Protein AF-A0A542UUI5-F1 (afdb_monomer)

Nearest PDB structures (foldseek):
  4bv9-assembly1_A  TM=2.930E-01  e=4.535E+00  Mus musculus

Radius of gyration: 14.78 Å; Cα contacts (8 Å, |Δi|>4): 325; chains: 1; bounding box: 38×36×36 Å

pLDDT: mean 93.14, std 8.98, range [46.75, 98.75]

Solvent-accessible surface area (backbone atoms only — not comparable to full-atom values): 8262 Å² total; per-residue (Å²): 124,90,51,46,45,80,45,79,57,102,87,49,75,50,78,42,50,65,60,35,63,68,48,40,79,82,44,45,87,59,32,36,71,41,45,31,56,58,69,66,38,79,40,42,80,32,87,88,38,51,65,20,58,51,52,27,28,63,74,46,78,48,76,40,80,93,68,28,30,37,37,43,36,25,43,46,36,83,92,63,24,92,38,15,41,39,37,40,30,38,59,49,76,47,76,48,78,47,68,62,78,83,89,65,96,60,95,56,42,45,21,26,59,48,69,47,78,44,60,46,94,82,14,33,38,40,36,38,37,30,67,36,32,37,42,37,40,31,21,39,37,34,48,75,45,79,36,92,73,134

Sequence (150 aa):
MKYVQLKGDDGGVMLDARRYLEVLPEMVDRLPEGARRFATDPDRYDFYSTRCVKDLVLDRQVFDVDSETCVLVFTPNLHKHDEGLTVTYVDVRSIEVQMEPPSGFDPMRFHVLLDEILPTEGGVRHEYGLRRGTVVIRAADLEARWGTVE

Secondary structure (DSSP, 8-state):
--S-EEEEETTEEEEE-HHHHHHHHHHGGGS-HHHHHHHT-TTTT-TTSTT-STT-EEEEEEEETTTTEEEEEEE--TT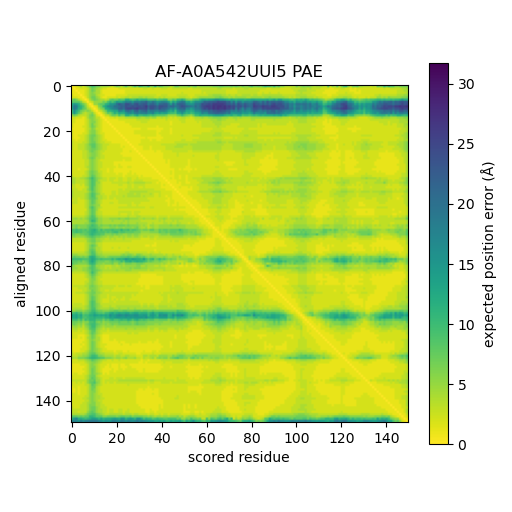T-SSEEEEEEES--EEEEEEPPP-S--TTTTBEEEEEEEEETTEEEEEEEETTEEEEEEESEEEEEEE---

Mean predicted aligned error: 3.77 Å

Structure (mmCIF, N/CA/C/O backbone):
data_AF-A0A542UUI5-F1
#
_entry.id   AF-A0A542UUI5-F1
#
loop_
_atom_site.group_PDB
_atom_site.id
_atom_site.type_symbol
_atom_site.label_atom_id
_atom_site.label_alt_id
_atom_site.label_comp_id
_atom_site.label_asym_id
_atom_site.label_entity_id
_atom_site.label_seq_id
_atom_site.pdbx_PDB_ins_code
_atom_site.Cartn_x
_atom_site.Cartn_y
_atom_site.Cartn_z
_atom_site.occupancy
_atom_site.B_iso_or_equiv
_atom_site.auth_seq_id
_atom_site.auth_comp_id
_atom_site.auth_asym_id
_atom_site.auth_atom_id
_atom_site.pdbx_PDB_model_num
ATOM 1 N N . MET A 1 1 ? 8.766 -5.907 7.960 1.00 93.12 1 MET A N 1
ATOM 2 C CA . MET A 1 1 ? 7.748 -6.840 7.428 1.00 93.12 1 MET A CA 1
ATOM 3 C C . MET A 1 1 ? 7.826 -8.149 8.193 1.00 93.12 1 MET A C 1
ATOM 5 O O . MET A 1 1 ? 8.897 -8.470 8.705 1.00 93.12 1 MET A O 1
ATOM 9 N N . LYS A 1 2 ? 6.714 -8.878 8.319 1.00 96.56 2 LYS A N 1
ATOM 10 C CA . LYS A 1 2 ? 6.615 -10.125 9.092 1.00 96.56 2 LYS A CA 1
ATOM 11 C C . LYS A 1 2 ? 6.667 -11.385 8.222 1.00 96.56 2 LYS A C 1
ATOM 13 O O . LYS A 1 2 ? 7.307 -12.355 8.617 1.00 96.56 2 LYS A O 1
ATOM 18 N N . TYR A 1 3 ? 5.979 -11.389 7.086 1.00 96.94 3 TYR A N 1
ATOM 19 C CA . TYR A 1 3 ? 5.829 -12.535 6.186 1.00 96.94 3 TYR A CA 1
ATOM 20 C C . TYR A 1 3 ? 6.401 -12.265 4.794 1.00 96.94 3 TYR A C 1
ATOM 22 O O . TYR A 1 3 ? 6.948 -13.187 4.190 1.00 96.94 3 TYR A O 1
ATOM 30 N N . VAL A 1 4 ? 6.311 -11.026 4.301 1.00 96.31 4 VAL A N 1
ATOM 31 C CA . VAL A 1 4 ? 7.006 -10.608 3.074 1.00 96.31 4 VAL A CA 1
ATOM 32 C C . VAL A 1 4 ? 8.506 -10.503 3.339 1.00 96.31 4 VAL A C 1
ATOM 34 O O . VAL A 1 4 ? 8.934 -9.889 4.319 1.00 96.31 4 VAL A O 1
ATOM 37 N N . GLN A 1 5 ? 9.310 -11.103 2.460 1.00 93.94 5 GLN A N 1
ATOM 38 C CA . GLN A 1 5 ? 10.766 -11.051 2.531 1.00 93.94 5 GLN A CA 1
ATOM 39 C C . GLN A 1 5 ? 11.336 -10.197 1.405 1.00 93.94 5 GLN A C 1
ATOM 41 O O . GLN A 1 5 ? 11.052 -10.414 0.226 1.00 93.94 5 GLN A O 1
ATOM 46 N N . LEU A 1 6 ? 12.200 -9.270 1.805 1.00 91.62 6 LEU A N 1
ATOM 47 C CA . LEU A 1 6 ? 13.026 -8.451 0.934 1.00 91.62 6 LEU A CA 1
ATOM 48 C C . LEU A 1 6 ? 14.478 -8.752 1.295 1.00 91.62 6 LEU A C 1
ATOM 50 O O . LEU A 1 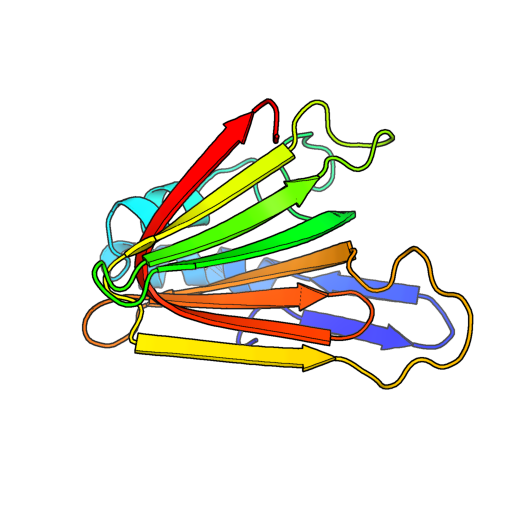6 ? 14.893 -8.503 2.427 1.00 91.62 6 LEU A O 1
ATOM 54 N N . LYS A 1 7 ? 15.252 -9.315 0.368 1.00 79.81 7 LYS A N 1
ATOM 55 C CA . LYS A 1 7 ? 16.708 -9.419 0.525 1.00 79.81 7 LYS A CA 1
ATOM 56 C C . LYS A 1 7 ? 17.370 -8.736 -0.655 1.00 79.81 7 LYS A C 1
ATOM 58 O O . LYS A 1 7 ? 17.098 -9.109 -1.790 1.00 79.81 7 LYS A O 1
ATOM 63 N N . GLY A 1 8 ? 18.219 -7.754 -0.379 1.00 64.19 8 GLY A N 1
ATOM 64 C CA . GLY A 1 8 ? 19.186 -7.247 -1.345 1.00 64.19 8 GLY A CA 1
ATOM 65 C C . GLY A 1 8 ? 20.563 -7.797 -0.997 1.00 64.19 8 GLY A C 1
ATOM 66 O O 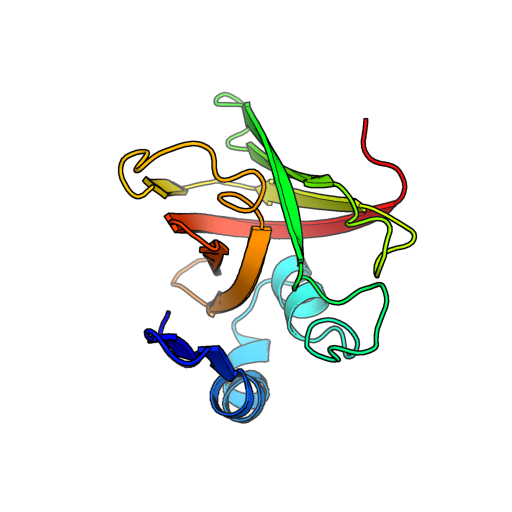. GLY A 1 8 ? 20.994 -7.657 0.147 1.00 64.19 8 GLY A O 1
ATOM 67 N N . ASP A 1 9 ? 21.229 -8.426 -1.958 1.00 52.94 9 ASP A N 1
ATOM 68 C CA . ASP A 1 9 ? 22.667 -8.689 -1.916 1.00 52.94 9 ASP A CA 1
ATOM 69 C C . ASP A 1 9 ? 23.335 -8.227 -3.223 1.00 52.94 9 ASP A C 1
ATOM 71 O O . ASP A 1 9 ? 22.663 -7.768 -4.153 1.00 52.94 9 ASP A O 1
ATOM 75 N N . ASP A 1 10 ? 24.664 -8.337 -3.288 1.00 48.53 10 ASP A N 1
ATOM 76 C CA . ASP A 1 10 ? 25.484 -7.939 -4.442 1.00 48.53 10 ASP A CA 1
ATOM 77 C C . ASP A 1 10 ? 25.171 -8.743 -5.733 1.00 48.53 10 ASP A C 1
ATOM 79 O O . ASP A 1 10 ? 25.753 -8.467 -6.784 1.00 48.53 10 ASP A O 1
ATOM 83 N N . GLY A 1 11 ? 24.256 -9.724 -5.684 1.00 46.75 11 GLY A N 1
ATOM 84 C CA . GLY A 1 11 ? 23.828 -10.564 -6.805 1.00 46.75 11 GLY A CA 1
ATOM 85 C C . GLY A 1 11 ? 22.359 -10.406 -7.227 1.00 46.75 11 GLY A C 1
ATOM 86 O O . GLY A 1 11 ? 21.984 -10.943 -8.272 1.00 46.75 11 GLY A O 1
ATOM 87 N N . GLY A 1 12 ? 21.524 -9.671 -6.480 1.00 59.06 12 GLY A N 1
ATOM 88 C CA . GLY A 1 12 ? 20.137 -9.381 -6.862 1.00 59.06 12 GLY A CA 1
ATOM 89 C C . GLY A 1 12 ? 19.200 -9.047 -5.697 1.00 59.06 12 GLY A C 1
ATOM 90 O O . GLY A 1 12 ? 19.555 -9.135 -4.524 1.00 59.06 12 GLY A O 1
ATOM 91 N N . VAL A 1 13 ? 17.962 -8.657 -6.030 1.00 70.44 13 VAL A N 1
ATOM 92 C CA . VAL A 1 13 ? 16.893 -8.451 -5.040 1.00 70.44 13 VAL A CA 1
ATOM 93 C C . VAL A 1 13 ? 15.955 -9.655 -5.063 1.00 70.44 13 VAL A C 1
ATOM 95 O O . VAL A 1 13 ? 15.219 -9.857 -6.029 1.00 70.44 13 VAL A O 1
ATOM 98 N N . MET A 1 14 ? 15.960 -10.449 -3.994 1.00 82.19 14 MET A N 1
ATOM 99 C CA . MET A 1 14 ? 14.951 -11.481 -3.770 1.00 82.19 14 MET A CA 1
ATOM 100 C C . MET A 1 14 ? 13.706 -10.832 -3.162 1.00 82.19 14 MET A C 1
ATOM 102 O O . MET A 1 14 ? 13.759 -10.267 -2.065 1.00 82.19 14 MET A O 1
ATOM 106 N N . LEU A 1 15 ? 12.591 -10.946 -3.880 1.00 92.19 15 LEU A N 1
ATOM 107 C CA . LEU A 1 15 ? 11.266 -10.492 -3.469 1.00 92.19 15 LEU A CA 1
ATOM 108 C C . LEU A 1 15 ? 10.371 -11.716 -3.298 1.00 92.19 15 LEU A C 1
ATOM 110 O O . LEU A 1 15 ? 10.113 -12.421 -4.272 1.00 92.19 15 LEU A O 1
ATOM 114 N N . ASP A 1 16 ? 9.915 -11.984 -2.076 1.00 92.94 16 ASP A N 1
ATOM 115 C CA . ASP A 1 16 ? 9.095 -13.162 -1.790 1.00 92.94 16 ASP A CA 1
ATOM 116 C C . ASP A 1 16 ? 7.888 -12.812 -0.914 1.00 92.94 16 ASP A C 1
ATOM 118 O O . ASP A 1 16 ? 8.024 -12.495 0.269 1.00 92.94 16 ASP A O 1
ATOM 122 N N . ALA A 1 17 ? 6.698 -12.898 -1.512 1.00 95.38 17 ALA A N 1
ATOM 123 C CA . ALA A 1 17 ? 5.413 -12.717 -0.841 1.00 95.38 17 ALA A CA 1
ATOM 124 C C . ALA A 1 17 ? 4.673 -14.041 -0.589 1.00 95.38 17 ALA A C 1
ATOM 126 O O . ALA A 1 17 ? 3.571 -14.019 -0.045 1.00 95.38 17 ALA A O 1
ATOM 127 N N . ARG A 1 18 ? 5.239 -15.206 -0.947 1.00 95.31 18 ARG A N 1
ATOM 128 C CA . ARG A 1 18 ? 4.520 -16.494 -0.883 1.00 95.31 18 ARG A CA 1
ATOM 129 C C . ARG A 1 18 ? 3.994 -16.782 0.514 1.00 95.31 18 ARG A C 1
ATOM 131 O O . ARG A 1 18 ? 2.820 -17.093 0.677 1.00 95.31 18 ARG A O 1
ATOM 138 N N . ARG A 1 19 ? 4.830 -16.575 1.536 1.00 96.81 19 ARG A N 1
ATOM 139 C CA . ARG A 1 19 ? 4.410 -16.789 2.923 1.00 96.81 19 ARG A CA 1
ATOM 140 C C . ARG A 1 19 ? 3.303 -15.826 3.353 1.00 96.81 19 ARG A C 1
ATOM 142 O O . ARG A 1 19 ? 2.440 -16.223 4.125 1.00 96.81 19 ARG A O 1
ATOM 149 N N . TYR A 1 20 ? 3.323 -14.584 2.871 1.00 97.50 20 TYR A N 1
ATOM 150 C CA . TYR A 1 20 ? 2.251 -13.623 3.129 1.00 97.50 20 TYR A CA 1
ATOM 151 C C . TYR A 1 20 ? 0.934 -14.077 2.491 1.00 97.50 20 TYR A C 1
ATOM 153 O O . TYR A 1 20 ? -0.095 -14.090 3.160 1.00 97.50 20 TYR A O 1
ATOM 161 N N . LEU A 1 21 ? 0.981 -14.524 1.235 1.00 96.81 21 LEU A N 1
ATOM 162 C CA . LEU A 1 21 ? -0.184 -15.030 0.507 1.00 96.81 21 LEU A CA 1
ATOM 163 C C . LEU A 1 21 ? -0.770 -16.302 1.138 1.00 96.81 21 LEU A C 1
ATOM 165 O O . LEU A 1 21 ? -1.985 -16.454 1.168 1.00 96.81 21 LEU A O 1
ATOM 169 N N . GLU A 1 22 ? 0.067 -17.182 1.694 1.00 97.69 22 GLU A N 1
ATOM 170 C CA . GLU A 1 22 ? -0.384 -18.372 2.431 1.00 97.69 22 GLU A CA 1
ATOM 171 C C . GLU A 1 22 ? -1.171 -18.026 3.701 1.00 97.69 22 GLU A C 1
ATOM 173 O O . GLU A 1 22 ? -2.151 -18.696 4.013 1.00 97.69 22 GLU A O 1
ATOM 178 N N . VAL A 1 23 ? -0.744 -16.999 4.446 1.00 97.69 23 VAL A N 1
ATOM 179 C CA . VAL A 1 23 ? -1.366 -16.631 5.733 1.00 97.69 23 VAL A CA 1
ATOM 180 C C . VAL A 1 23 ? -2.479 -15.595 5.591 1.00 97.69 23 VAL A C 1
ATOM 182 O O . VAL A 1 23 ? -3.265 -15.419 6.520 1.00 97.69 23 VAL A O 1
ATOM 185 N N . LEU A 1 24 ? -2.566 -14.897 4.454 1.00 97.75 24 LEU A N 1
ATOM 186 C CA . LEU A 1 24 ? -3.586 -13.878 4.203 1.00 97.75 24 LEU A CA 1
ATOM 187 C C . LEU A 1 24 ? -5.018 -14.398 4.432 1.00 97.75 24 LEU A C 1
ATOM 189 O O . LEU A 1 24 ? -5.751 -13.722 5.159 1.00 97.75 24 LEU A O 1
ATOM 193 N N . PRO A 1 25 ? -5.416 -15.594 3.950 1.00 97.81 25 PRO A N 1
ATOM 194 C CA . PRO A 1 25 ? -6.743 -16.147 4.226 1.00 97.81 25 PRO A CA 1
ATOM 195 C C . PRO A 1 25 ? -7.050 -16.329 5.720 1.00 97.81 25 PRO A C 1
ATOM 197 O O . PRO A 1 25 ? -8.202 -16.215 6.120 1.00 97.81 25 PRO A O 1
ATOM 200 N N . GLU A 1 26 ? -6.042 -16.561 6.566 1.00 97.44 26 GLU A N 1
ATOM 201 C CA . GLU A 1 26 ? -6.227 -16.732 8.017 1.00 97.44 26 GLU A CA 1
ATOM 202 C C . GLU A 1 26 ? -6.449 -15.400 8.756 1.00 97.44 26 GLU A C 1
ATOM 204 O O . GLU A 1 26 ? -6.853 -15.372 9.922 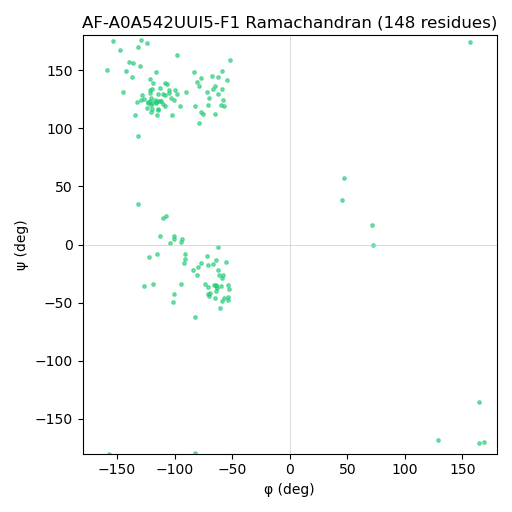1.00 97.44 26 GLU A O 1
ATOM 209 N N . MET A 1 27 ? -6.132 -14.269 8.121 1.00 96.38 27 MET A N 1
ATOM 210 C CA . MET A 1 27 ? -6.193 -12.946 8.749 1.00 96.38 27 MET A CA 1
ATOM 211 C C . MET A 1 27 ? -7.099 -11.945 8.037 1.00 96.38 27 MET A C 1
ATOM 213 O O . MET A 1 27 ? -7.399 -10.907 8.625 1.00 96.38 27 MET A O 1
ATOM 217 N N . VAL A 1 28 ? -7.569 -12.266 6.830 1.00 96.44 28 VAL A N 1
ATOM 218 C CA . VAL A 1 28 ? -8.423 -11.412 5.995 1.00 96.44 28 VAL A CA 1
ATOM 219 C C . VAL A 1 28 ? -9.667 -10.920 6.736 1.00 96.44 28 VAL A C 1
ATOM 221 O O . VAL A 1 28 ? -10.020 -9.750 6.630 1.00 96.44 28 VAL A O 1
ATOM 224 N N . ASP A 1 29 ? -10.270 -11.765 7.577 1.00 96.94 29 ASP A N 1
ATOM 225 C CA . ASP A 1 29 ? -11.480 -11.411 8.325 1.00 96.94 29 ASP A CA 1
ATOM 226 C C . ASP A 1 29 ? -11.257 -10.390 9.437 1.00 96.94 29 ASP A C 1
ATOM 228 O O . ASP A 1 29 ? -12.205 -9.742 9.879 1.00 96.94 29 ASP A O 1
ATOM 232 N N . ARG A 1 30 ? -10.003 -10.201 9.853 1.00 97.75 30 ARG A N 1
ATOM 233 C CA . ARG A 1 30 ? -9.610 -9.171 10.818 1.00 97.75 30 ARG A CA 1
ATOM 234 C C . ARG A 1 30 ? -9.223 -7.856 10.147 1.00 97.75 30 ARG A C 1
ATOM 236 O O . ARG A 1 30 ? -8.996 -6.881 10.856 1.00 97.75 30 ARG A O 1
ATOM 243 N N . LEU A 1 31 ? -9.113 -7.823 8.816 1.00 98.31 31 LEU A N 1
ATOM 244 C CA . LEU A 1 31 ? -8.854 -6.587 8.089 1.00 98.31 31 LEU A CA 1
ATOM 245 C C . LEU A 1 31 ? -10.153 -5.770 7.953 1.00 98.31 31 LEU A C 1
ATOM 247 O O . LEU A 1 31 ? -11.198 -6.343 7.605 1.00 98.31 31 LEU A O 1
ATOM 251 N N . PRO A 1 32 ? -10.078 -4.446 8.172 1.00 98.38 32 PRO A N 1
ATOM 252 C CA . PRO A 1 32 ? -11.073 -3.472 7.727 1.00 98.38 32 PRO A CA 1
ATOM 253 C C . PRO A 1 32 ? -11.373 -3.601 6.229 1.00 98.38 32 PRO A C 1
ATOM 255 O O . PRO A 1 32 ? -10.583 -4.178 5.482 1.00 98.38 32 PRO A O 1
ATOM 258 N N . GLU A 1 33 ? -12.527 -3.109 5.788 1.00 98.19 33 GLU A N 1
ATOM 259 C CA . GLU A 1 33 ? -13.057 -3.380 4.447 1.00 98.19 33 GLU A CA 1
ATOM 260 C C . GLU A 1 33 ? -12.111 -2.935 3.326 1.00 98.19 33 GLU A C 1
ATOM 262 O O . GLU A 1 33 ? -11.833 -3.709 2.404 1.00 98.19 33 GLU A O 1
ATOM 267 N N . GLY A 1 34 ? -11.603 -1.707 3.396 1.00 98.62 34 GLY A N 1
ATOM 268 C CA . GLY A 1 34 ? -10.779 -1.145 2.334 1.00 98.62 34 GLY A CA 1
ATOM 269 C C . GLY A 1 34 ? -9.409 -1.818 2.247 1.00 98.62 34 GLY A C 1
ATOM 270 O O . GLY A 1 34 ? -8.984 -2.249 1.169 1.00 98.62 34 GLY A O 1
ATOM 271 N N . ALA A 1 35 ? -8.770 -2.034 3.393 1.00 98.56 35 ALA A N 1
ATOM 272 C CA . ALA A 1 35 ? -7.535 -2.792 3.495 1.00 98.56 35 ALA A CA 1
ATOM 273 C C . ALA A 1 35 ? -7.699 -4.251 3.071 1.00 98.56 35 ALA A C 1
ATOM 275 O O . ALA A 1 35 ? -6.805 -4.799 2.434 1.00 98.56 35 ALA A O 1
ATOM 276 N N . ARG A 1 36 ? -8.834 -4.881 3.392 1.00 98.44 36 ARG A N 1
ATOM 277 C CA . ARG A 1 36 ? -9.168 -6.236 2.947 1.00 98.44 36 ARG A CA 1
ATOM 278 C C . ARG A 1 36 ? -9.234 -6.292 1.430 1.00 98.44 36 ARG A C 1
ATOM 280 O O . ARG A 1 36 ? -8.513 -7.087 0.838 1.00 98.44 36 ARG A O 1
ATOM 287 N N . ARG A 1 37 ? -10.045 -5.419 0.820 1.00 98.25 37 ARG A N 1
ATOM 288 C CA . ARG A 1 37 ? -10.215 -5.326 -0.635 1.00 98.25 37 ARG A CA 1
ATOM 289 C C . ARG A 1 37 ? -8.873 -5.166 -1.337 1.00 98.25 37 ARG A C 1
ATOM 291 O O . ARG A 1 37 ? -8.599 -5.893 -2.283 1.00 98.25 37 ARG A O 1
ATOM 298 N N . PHE A 1 38 ? -8.039 -4.249 -0.850 1.00 98.12 38 PHE A N 1
ATOM 299 C CA . PHE A 1 38 ? -6.722 -4.016 -1.430 1.00 98.12 38 PHE A CA 1
ATOM 300 C C . PHE A 1 38 ? -5.765 -5.190 -1.192 1.00 98.12 38 PHE A C 1
ATOM 302 O O . PHE A 1 38 ? -5.046 -5.595 -2.101 1.00 98.12 38 PHE A O 1
ATOM 309 N N . ALA A 1 39 ? -5.766 -5.783 0.006 1.00 97.88 39 ALA A N 1
ATOM 310 C CA . ALA A 1 39 ? -4.853 -6.869 0.334 1.00 97.88 39 ALA A CA 1
ATOM 311 C C . ALA A 1 39 ? -5.113 -8.143 -0.478 1.00 97.88 39 ALA A C 1
ATOM 313 O O . ALA A 1 39 ? -4.156 -8.844 -0.808 1.00 97.88 39 ALA A O 1
ATOM 314 N N . THR A 1 40 ? -6.383 -8.426 -0.782 1.00 97.19 40 THR A N 1
ATOM 315 C CA . THR A 1 40 ? -6.832 -9.617 -1.517 1.00 97.19 40 THR A CA 1
ATOM 316 C C . THR A 1 40 ? -6.978 -9.408 -3.019 1.00 97.19 40 THR A C 1
ATOM 318 O O . THR A 1 40 ? -7.467 -10.310 -3.696 1.00 97.19 40 THR A O 1
ATOM 321 N N . ASP A 1 41 ? -6.614 -8.237 -3.543 1.00 96.75 41 ASP A N 1
ATOM 322 C CA . ASP A 1 41 ? -6.617 -8.009 -4.985 1.00 96.75 41 ASP A CA 1
ATOM 323 C C . ASP A 1 41 ? -5.657 -9.018 -5.659 1.00 96.75 41 AS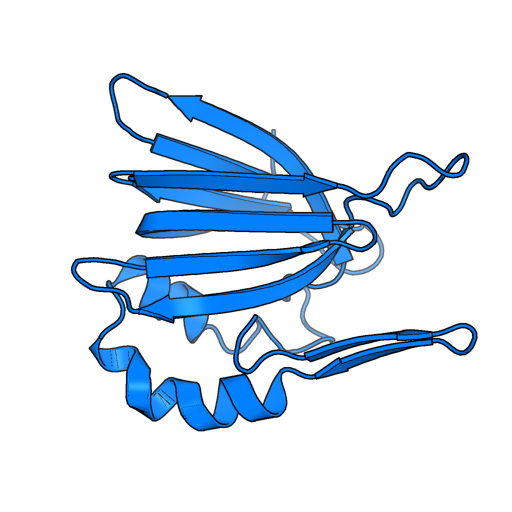P A C 1
ATOM 325 O O . ASP A 1 41 ? -4.469 -9.048 -5.308 1.00 96.75 41 ASP A O 1
ATOM 329 N N . PRO A 1 42 ? -6.149 -9.876 -6.578 1.00 93.38 42 PRO A N 1
ATOM 330 C CA . PRO A 1 42 ? -5.340 -10.929 -7.189 1.00 93.38 42 PRO A CA 1
ATOM 331 C C . PRO A 1 42 ? -4.147 -10.378 -7.982 1.00 93.38 42 PRO A C 1
ATOM 333 O O . PRO A 1 42 ? -3.126 -11.058 -8.080 1.00 93.38 42 PRO A O 1
ATOM 336 N N . ASP A 1 43 ? -4.239 -9.146 -8.485 1.00 94.38 43 ASP A N 1
ATOM 337 C CA . ASP A 1 43 ? -3.199 -8.519 -9.297 1.00 94.38 43 ASP A CA 1
ATOM 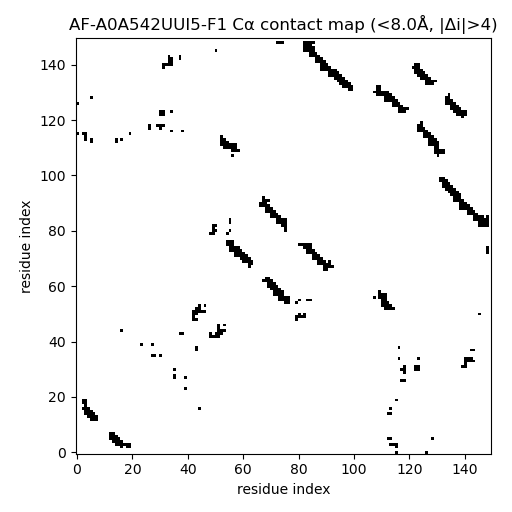338 C C . ASP A 1 43 ? -2.045 -7.959 -8.449 1.00 94.38 43 ASP A C 1
ATOM 340 O O . ASP A 1 43 ? -0.933 -7.762 -8.944 1.00 94.38 43 ASP A O 1
ATOM 344 N N . ARG A 1 44 ? -2.264 -7.730 -7.147 1.00 93.00 44 ARG A N 1
ATOM 345 C CA . ARG A 1 44 ? -1.333 -6.989 -6.279 1.00 93.00 44 ARG A CA 1
ATOM 346 C C . ARG A 1 44 ? 0.057 -7.620 -6.178 1.00 93.00 44 ARG A C 1
ATOM 348 O O . ARG A 1 44 ? 1.054 -6.894 -6.118 1.00 93.00 44 ARG A O 1
ATOM 355 N N . TYR A 1 45 ? 0.130 -8.952 -6.178 1.00 92.88 45 TYR A N 1
ATOM 356 C CA . TYR A 1 45 ? 1.384 -9.719 -6.148 1.00 92.88 45 TYR A CA 1
ATOM 357 C C . TYR A 1 45 ? 1.658 -10.497 -7.444 1.00 92.88 45 TYR A C 1
ATOM 359 O O . TYR A 1 45 ? 2.635 -11.246 -7.495 1.00 92.88 45 TYR A O 1
ATOM 367 N N . ASP A 1 46 ? 0.858 -10.304 -8.495 1.00 94.00 46 ASP A N 1
ATOM 368 C CA . ASP A 1 46 ? 1.204 -10.796 -9.827 1.00 94.00 46 ASP A CA 1
ATOM 369 C C . ASP A 1 46 ? 2.221 -9.845 -10.468 1.00 94.00 46 ASP A C 1
ATOM 371 O O . ASP A 1 46 ? 1.889 -8.757 -10.930 1.00 94.00 46 ASP A O 1
ATOM 375 N N . PHE A 1 47 ? 3.492 -10.247 -10.514 1.00 92.12 47 PHE A N 1
ATOM 376 C CA . PHE A 1 47 ? 4.566 -9.393 -11.036 1.00 92.12 47 PHE A CA 1
ATOM 377 C C . PHE A 1 47 ? 4.429 -9.062 -12.527 1.00 92.12 47 PHE A C 1
ATOM 379 O O . PHE A 1 47 ? 5.112 -8.146 -12.990 1.00 92.12 47 PHE A O 1
ATOM 386 N N . TYR A 1 48 ? 3.558 -9.764 -13.254 1.00 91.69 48 TYR A N 1
ATOM 387 C CA . TYR A 1 48 ? 3.232 -9.478 -14.648 1.00 91.69 48 TYR A CA 1
ATOM 388 C C . TYR A 1 48 ? 2.040 -8.528 -14.806 1.00 91.69 48 TYR A C 1
ATOM 390 O O . TYR A 1 48 ? 1.829 -8.010 -15.902 1.00 91.69 48 TYR A O 1
ATOM 398 N N . SER A 1 49 ? 1.285 -8.268 -13.737 1.00 94.56 49 SER A N 1
ATOM 399 C CA . SER A 1 49 ? 0.158 -7.344 -13.769 1.00 94.56 49 SER A CA 1
ATOM 400 C C . SER A 1 49 ? 0.613 -5.884 -13.743 1.00 94.56 49 SER A C 1
ATOM 402 O O . SER A 1 49 ? 1.548 -5.501 -13.028 1.00 94.56 49 SER A O 1
ATOM 404 N N . THR A 1 50 ? -0.113 -5.042 -14.481 1.00 94.75 50 THR A N 1
ATOM 405 C CA . THR A 1 50 ? 0.031 -3.579 -14.467 1.00 94.75 50 THR A CA 1
ATOM 406 C C . THR A 1 50 ? -0.509 -2.956 -13.174 1.00 94.75 50 THR A C 1
ATOM 408 O O . THR A 1 50 ? -0.256 -1.782 -12.919 1.00 94.75 50 THR A O 1
ATOM 411 N N . ARG A 1 51 ? -1.202 -3.743 -12.331 1.00 94.38 51 ARG A N 1
ATOM 412 C CA . ARG A 1 51 ? -1.738 -3.360 -11.010 1.00 94.38 51 ARG A CA 1
ATOM 413 C C . ARG A 1 51 ? -1.011 -4.021 -9.833 1.00 94.38 51 ARG A C 1
ATOM 415 O O . ARG A 1 51 ? -1.533 -4.123 -8.723 1.00 94.38 51 ARG A O 1
ATOM 422 N N . CYS A 1 52 ? 0.226 -4.453 -10.051 1.00 95.12 52 CYS A N 1
ATOM 423 C CA . CYS A 1 52 ? 1.103 -4.914 -8.982 1.00 95.12 52 CYS A CA 1
ATOM 424 C C . CYS A 1 52 ? 1.928 -3.752 -8.427 1.00 95.12 52 CYS A C 1
ATOM 426 O O . CYS A 1 52 ? 2.600 -3.066 -9.183 1.00 95.12 52 CYS A O 1
ATOM 428 N N . VAL A 1 53 ? 1.976 -3.583 -7.103 1.00 95.81 53 VAL A N 1
ATOM 429 C CA . VAL A 1 53 ? 2.665 -2.443 -6.461 1.00 95.81 53 VAL A CA 1
ATOM 430 C C . VAL A 1 53 ? 4.175 -2.389 -6.714 1.00 95.81 53 VAL A C 1
ATOM 432 O O . VAL A 1 53 ? 4.791 -1.335 -6.569 1.00 95.81 53 VAL A O 1
ATOM 435 N N . LYS A 1 54 ? 4.798 -3.521 -7.061 1.00 95.25 54 LYS A N 1
ATOM 436 C CA . LYS A 1 54 ? 6.237 -3.597 -7.331 1.00 95.25 54 LYS A CA 1
ATOM 437 C C . LYS A 1 54 ? 6.606 -2.646 -8.473 1.00 95.25 54 LYS A C 1
ATOM 439 O O . LYS A 1 54 ? 6.013 -2.702 -9.542 1.00 95.25 54 LYS A O 1
ATOM 444 N N . ASP A 1 55 ? 7.676 -1.888 -8.279 1.00 94.38 55 ASP A N 1
ATOM 445 C CA . ASP A 1 55 ? 8.241 -0.884 -9.185 1.00 94.38 55 ASP A CA 1
ATOM 446 C C . ASP A 1 55 ? 7.447 0.420 -9.321 1.00 94.38 55 ASP A C 1
ATOM 448 O O . ASP A 1 55 ? 7.919 1.302 -10.036 1.00 94.38 55 ASP A O 1
ATOM 452 N N . LEU A 1 56 ? 6.312 0.589 -8.637 1.00 96.69 56 LEU A N 1
ATOM 453 C CA . LEU A 1 56 ? 5.721 1.915 -8.452 1.00 96.69 56 LEU A CA 1
ATOM 454 C C . LEU A 1 56 ? 6.708 2.847 -7.738 1.00 96.69 56 LEU A C 1
ATOM 456 O O . LEU A 1 56 ? 7.501 2.395 -6.909 1.00 96.69 56 LEU A O 1
ATOM 460 N N . VAL A 1 57 ? 6.652 4.147 -8.021 1.00 95.75 57 VAL A N 1
ATOM 461 C CA . VAL A 1 57 ? 7.562 5.129 -7.414 1.00 95.75 57 VAL A CA 1
ATOM 462 C C . VAL A 1 57 ? 6.799 5.979 -6.415 1.00 95.75 57 VAL A C 1
ATOM 464 O O . VAL A 1 57 ? 5.859 6.670 -6.795 1.00 95.75 57 VAL A O 1
ATOM 467 N N . LEU A 1 58 ? 7.199 5.948 -5.141 1.00 96.69 58 LEU A N 1
ATOM 468 C CA . LEU A 1 58 ? 6.638 6.856 -4.144 1.00 96.69 58 LEU A CA 1
ATOM 469 C C . LEU A 1 58 ? 7.028 8.299 -4.497 1.00 96.69 58 LEU A C 1
ATOM 471 O O . LEU A 1 58 ? 8.205 8.651 -4.429 1.00 96.69 58 LEU A O 1
ATOM 475 N N . ASP A 1 59 ? 6.037 9.109 -4.869 1.00 95.31 59 ASP A N 1
ATOM 476 C CA . ASP A 1 59 ? 6.221 10.496 -5.311 1.00 95.31 59 ASP A CA 1
ATOM 477 C C . ASP A 1 59 ? 5.869 11.491 -4.204 1.00 95.31 59 ASP A C 1
ATOM 479 O O . ASP A 1 59 ? 6.655 12.380 -3.872 1.00 95.31 59 ASP A O 1
ATOM 483 N N . ARG A 1 60 ? 4.697 11.311 -3.585 1.00 94.25 60 ARG A N 1
ATOM 484 C CA . ARG A 1 60 ? 4.153 12.272 -2.624 1.00 94.25 60 ARG A CA 1
ATOM 485 C C . ARG A 1 60 ? 3.562 11.584 -1.409 1.00 94.25 60 ARG A C 1
ATOM 487 O O . ARG A 1 60 ? 2.920 10.541 -1.507 1.00 94.25 60 ARG A O 1
ATOM 494 N N . GLN A 1 61 ? 3.732 12.239 -0.269 1.00 94.69 61 GLN A N 1
ATOM 495 C CA . GLN A 1 61 ? 2.997 11.973 0.956 1.00 94.69 61 GLN A CA 1
ATOM 496 C C . GLN A 1 61 ? 2.318 13.274 1.382 1.00 94.69 61 GLN A C 1
ATOM 498 O O . GLN A 1 61 ? 2.989 14.286 1.576 1.00 94.69 61 GLN A O 1
ATOM 503 N N . VAL A 1 62 ? 0.995 13.252 1.506 1.00 95.12 62 VAL A N 1
ATOM 504 C CA . VAL A 1 62 ? 0.193 14.385 1.981 1.00 95.12 62 VAL A CA 1
ATOM 505 C C . VAL A 1 62 ? -0.427 13.989 3.311 1.00 95.12 62 VAL A C 1
ATOM 507 O O . VAL A 1 62 ? -0.999 12.907 3.421 1.00 95.12 62 VAL A O 1
ATOM 510 N N . PHE A 1 63 ? -0.285 14.840 4.322 1.00 93.06 63 PHE A N 1
ATOM 511 C CA . PHE A 1 63 ? -0.877 14.625 5.636 1.00 93.06 63 PHE A CA 1
ATOM 512 C C . PHE A 1 63 ? -1.807 15.779 5.978 1.00 93.06 63 PHE A C 1
ATOM 514 O O . PHE A 1 63 ? -1.418 16.942 5.867 1.00 93.06 63 PHE A O 1
ATOM 521 N N . ASP A 1 64 ? -3.013 15.434 6.405 1.00 93.19 64 ASP A N 1
ATOM 522 C CA . ASP A 1 64 ? -4.008 16.361 6.913 1.00 93.19 64 ASP A CA 1
ATOM 523 C C . ASP A 1 64 ? -4.241 16.034 8.393 1.00 93.19 64 ASP A C 1
ATOM 525 O O . ASP A 1 64 ? -4.729 14.959 8.742 1.00 93.19 64 ASP A O 1
ATOM 529 N N . VAL A 1 65 ? -3.810 16.955 9.259 1.00 88.38 65 VAL A N 1
ATOM 530 C CA . VAL A 1 65 ? -3.849 16.790 10.720 1.00 88.38 65 VAL A CA 1
ATOM 531 C C . VAL A 1 65 ? -5.287 16.862 11.235 1.00 88.38 65 VAL A C 1
ATOM 533 O O . VAL A 1 65 ? -5.630 16.144 12.168 1.00 88.38 65 VAL A O 1
ATOM 536 N N . ASP A 1 66 ? -6.118 17.716 10.635 1.00 90.56 66 ASP A N 1
ATOM 537 C CA . ASP A 1 66 ? -7.473 17.994 11.119 1.00 90.56 66 ASP A CA 1
ATOM 538 C C . ASP A 1 66 ? -8.418 16.824 10.825 1.00 90.56 66 ASP A C 1
ATOM 540 O O . ASP A 1 66 ? -9.319 16.531 11.610 1.00 90.56 66 ASP A O 1
ATOM 544 N N . SER A 1 67 ? -8.198 16.143 9.699 1.00 90.50 67 SER A N 1
ATOM 545 C CA . SER A 1 67 ? -8.948 14.949 9.289 1.00 90.50 67 SER A CA 1
ATOM 546 C C . SER A 1 67 ? -8.214 13.632 9.556 1.00 90.50 67 SER A C 1
ATOM 548 O O . SER A 1 67 ? -8.665 12.586 9.087 1.00 90.50 67 SER A O 1
ATOM 550 N N . GLU A 1 68 ? -7.074 13.672 10.255 1.00 95.19 68 GLU A N 1
ATOM 551 C CA . GLU A 1 68 ? -6.215 12.514 10.547 1.00 95.19 68 GLU A CA 1
ATOM 552 C C . GLU A 1 68 ? -5.973 11.617 9.316 1.00 95.19 68 GLU A C 1
ATOM 554 O O . GLU A 1 68 ? -5.955 10.388 9.400 1.00 95.19 68 GLU A O 1
ATOM 559 N N . THR A 1 69 ? -5.810 12.229 8.142 1.00 97.50 69 THR A N 1
ATOM 560 C CA . THR A 1 69 ? -5.733 11.527 6.858 1.00 97.50 69 THR A CA 1
ATOM 561 C C . THR A 1 69 ? -4.314 11.573 6.306 1.00 97.50 69 THR A C 1
ATOM 563 O O . THR A 1 69 ? -3.634 12.600 6.345 1.00 97.50 69 THR A O 1
ATOM 566 N N . CYS A 1 70 ? -3.855 10.457 5.741 1.00 97.88 70 CYS A N 1
ATOM 567 C CA . CYS A 1 70 ? -2.608 10.400 4.981 1.00 97.88 70 CYS A CA 1
ATOM 568 C C . CYS A 1 70 ? -2.889 9.911 3.567 1.00 97.88 70 CYS A C 1
ATOM 570 O O . CYS A 1 70 ? -3.561 8.904 3.388 1.00 97.88 70 CYS A O 1
ATOM 572 N N . VAL A 1 71 ? -2.344 10.586 2.561 1.00 98.19 71 VAL A N 1
ATOM 573 C CA . VAL A 1 71 ? -2.405 10.147 1.167 1.00 98.19 71 VAL A CA 1
ATOM 574 C C . VAL A 1 71 ? -0.994 9.856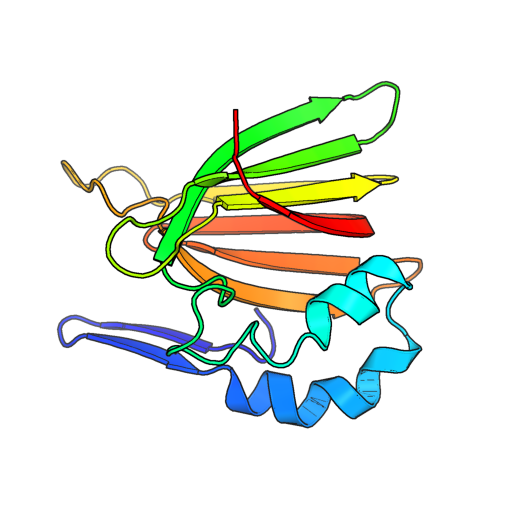 0.686 1.00 98.19 71 VAL A C 1
ATOM 576 O O . VAL A 1 71 ? -0.133 10.738 0.703 1.00 98.19 71 VAL A O 1
ATOM 579 N N . LEU A 1 72 ? -0.762 8.624 0.243 1.00 98.19 72 LEU A N 1
ATOM 580 C CA . LEU A 1 72 ? 0.424 8.253 -0.519 1.00 98.19 72 LEU A CA 1
ATOM 581 C C . LEU A 1 72 ? 0.088 8.246 -2.006 1.00 98.19 72 LEU A C 1
ATOM 583 O O . LEU A 1 72 ? -0.880 7.610 -2.425 1.00 98.19 72 LEU A O 1
ATOM 587 N N . VAL A 1 73 ? 0.909 8.930 -2.796 1.00 98.12 73 VAL A N 1
ATOM 588 C CA . VAL A 1 73 ? 0.802 8.963 -4.254 1.00 98.12 73 VAL A CA 1
ATOM 589 C C . VAL A 1 73 ? 2.005 8.252 -4.845 1.00 98.12 73 VAL A C 1
ATOM 591 O O . VAL A 1 73 ? 3.156 8.616 -4.583 1.00 98.12 73 VAL A O 1
ATOM 594 N N . PHE A 1 74 ? 1.717 7.247 -5.660 1.00 97.62 74 PHE A N 1
ATOM 595 C CA . PHE A 1 74 ? 2.702 6.471 -6.380 1.00 97.62 74 PHE A CA 1
ATOM 596 C C . PHE A 1 74 ? 2.556 6.695 -7.882 1.00 97.62 74 PHE A C 1
ATOM 598 O O . PHE A 1 74 ? 1.491 6.452 -8.454 1.00 97.62 74 PHE A O 1
ATOM 605 N N . THR A 1 75 ? 3.632 7.126 -8.532 1.00 96.88 75 THR A N 1
ATOM 606 C CA . THR A 1 75 ? 3.661 7.290 -9.987 1.00 96.88 75 THR A CA 1
ATOM 607 C C . THR A 1 75 ? 3.955 5.960 -10.687 1.00 96.88 75 THR A C 1
ATOM 609 O O . THR A 1 75 ? 4.660 5.102 -10.133 1.00 96.88 75 THR A O 1
ATOM 612 N N . PRO A 1 76 ? 3.412 5.756 -11.904 1.00 94.62 76 PRO A N 1
ATOM 613 C CA . PRO A 1 76 ? 3.685 4.558 -12.680 1.00 94.62 76 PRO A CA 1
ATOM 614 C C . PRO A 1 76 ? 5.158 4.505 -13.083 1.00 94.62 76 PRO A C 1
ATOM 616 O O . PRO A 1 76 ? 5.720 5.470 -13.602 1.00 94.62 76 PRO A O 1
ATOM 619 N N . ASN A 1 77 ? 5.773 3.332 -12.954 1.00 87.31 77 ASN A N 1
ATOM 620 C CA . ASN A 1 77 ? 6.941 3.035 -13.777 1.00 87.31 77 ASN A CA 1
ATOM 621 C C . ASN A 1 77 ? 6.464 2.725 -15.198 1.00 87.31 77 ASN A C 1
ATOM 623 O O . ASN A 1 77 ? 5.858 1.675 -15.413 1.00 87.31 77 ASN A O 1
ATOM 627 N N . LEU A 1 78 ? 6.797 3.614 -16.141 1.00 83.12 78 LEU A N 1
ATOM 628 C CA . LEU A 1 78 ? 6.362 3.602 -17.548 1.00 83.12 78 LEU A CA 1
ATOM 629 C C . LEU A 1 78 ? 6.665 2.305 -18.316 1.00 83.12 78 LEU A C 1
ATOM 631 O O . LEU A 1 78 ? 6.130 2.099 -19.399 1.00 83.12 78 LEU A O 1
ATOM 635 N N . HIS A 1 79 ? 7.530 1.435 -17.790 1.00 84.75 79 HIS A N 1
ATOM 636 C CA . HIS A 1 79 ? 7.807 0.133 -18.401 1.00 84.75 79 HIS A CA 1
ATOM 637 C C . HIS A 1 79 ? 6.794 -0.953 -18.019 1.00 84.75 79 HIS A C 1
ATOM 639 O O . HIS A 1 79 ? 6.714 -1.962 -18.714 1.00 84.75 79 HIS A O 1
ATOM 645 N N . LYS A 1 80 ? 6.083 -0.794 -16.896 1.00 88.12 80 LYS A N 1
ATOM 646 C CA . LYS A 1 80 ? 5.244 -1.842 -16.295 1.00 88.12 80 LYS A CA 1
ATOM 647 C C . LYS A 1 80 ? 3.805 -1.400 -16.032 1.00 88.12 80 LYS A C 1
ATOM 649 O O . LYS A 1 80 ? 2.911 -2.230 -16.125 1.00 88.12 80 LYS A O 1
ATOM 654 N N . HIS A 1 81 ? 3.584 -0.146 -15.655 1.00 93.94 81 HIS A N 1
ATOM 655 C CA . HIS A 1 81 ? 2.281 0.319 -15.183 1.00 93.94 81 HIS A CA 1
ATOM 656 C C . HIS A 1 81 ? 1.676 1.301 -16.180 1.00 93.94 81 HIS A C 1
ATOM 658 O O . HIS A 1 81 ? 2.357 2.231 -16.613 1.00 93.94 81 HIS A O 1
ATOM 664 N N . ASP A 1 82 ? 0.391 1.117 -16.473 1.00 93.00 82 ASP A N 1
ATOM 665 C CA . ASP A 1 82 ? -0.401 2.062 -17.269 1.00 93.00 82 ASP A CA 1
ATOM 666 C C . ASP A 1 82 ? -0.889 3.251 -16.422 1.00 93.00 82 ASP A C 1
ATOM 668 O O . ASP A 1 82 ? -1.117 4.345 -16.933 1.00 93.00 82 ASP A O 1
ATOM 672 N N . GLU A 1 83 ? -1.036 3.038 -15.111 1.00 95.19 83 GLU A N 1
ATOM 673 C CA . GLU A 1 83 ? -1.645 3.963 -14.155 1.00 95.19 83 GLU A CA 1
ATOM 674 C C . GLU A 1 83 ? -0.807 4.053 -12.870 1.00 95.19 83 GLU A C 1
ATOM 676 O O . GLU A 1 83 ? -0.062 3.133 -12.523 1.00 95.19 83 GLU A O 1
ATOM 681 N N . GLY A 1 84 ? -0.935 5.167 -12.148 1.00 96.81 84 GLY A N 1
ATOM 682 C CA . GLY A 1 84 ? -0.402 5.294 -10.796 1.00 96.81 84 GLY A CA 1
ATOM 683 C C . GLY A 1 84 ? -1.346 4.697 -9.754 1.00 96.81 84 GLY A C 1
ATOM 684 O O . GLY A 1 84 ? -2.429 4.201 -10.067 1.00 96.81 84 GLY A O 1
ATOM 685 N N . LEU A 1 85 ? -0.934 4.780 -8.492 1.00 97.88 85 LEU A N 1
ATOM 686 C CA . LEU A 1 85 ? -1.716 4.325 -7.348 1.00 97.88 85 LEU A CA 1
ATOM 687 C C . LEU A 1 85 ? -1.803 5.447 -6.315 1.00 97.88 85 LEU A C 1
ATOM 689 O O . LEU A 1 85 ? -0.789 5.993 -5.884 1.00 97.88 85 LEU A O 1
ATOM 693 N N . THR A 1 86 ? -3.013 5.765 -5.875 1.00 98.44 86 THR A N 1
ATOM 694 C CA . THR A 1 86 ? -3.250 6.607 -4.702 1.00 98.44 86 THR A CA 1
ATOM 695 C C . THR A 1 86 ? -3.782 5.746 -3.570 1.00 98.44 86 THR A C 1
ATOM 697 O O . THR A 1 86 ? -4.744 5.001 -3.760 1.00 98.44 86 THR A O 1
ATOM 700 N N . VAL A 1 87 ? -3.164 5.847 -2.393 1.00 98.56 87 VAL A N 1
ATOM 701 C CA . VAL A 1 87 ? -3.624 5.168 -1.179 1.00 98.56 87 VAL A CA 1
ATOM 702 C C . VAL A 1 87 ? -3.932 6.202 -0.109 1.00 98.56 87 VAL A C 1
ATOM 704 O O . VAL A 1 87 ? -3.031 6.883 0.380 1.00 98.56 87 VAL A O 1
ATOM 707 N N . THR A 1 88 ? -5.207 6.307 0.245 1.00 98.56 88 THR A N 1
ATOM 708 C CA . THR A 1 88 ? -5.720 7.203 1.283 1.00 98.56 88 THR A CA 1
ATOM 709 C C . THR A 1 88 ? -5.947 6.410 2.559 1.00 98.56 88 THR A C 1
ATOM 711 O O . THR A 1 88 ? -6.681 5.432 2.550 1.00 98.56 88 THR A O 1
ATOM 714 N N . TYR A 1 89 ? -5.345 6.833 3.659 1.00 98.62 89 TYR A N 1
ATOM 715 C CA . TYR A 1 89 ? -5.479 6.246 4.988 1.00 98.62 89 TYR A CA 1
ATOM 716 C C . TYR A 1 89 ? -6.332 7.155 5.863 1.00 98.62 89 TYR A C 1
ATOM 718 O O . TYR A 1 89 ? -6.121 8.366 5.847 1.00 98.62 89 TYR A O 1
ATOM 726 N N . VAL A 1 90 ? -7.237 6.568 6.645 1.00 98.06 90 VAL A N 1
ATOM 727 C CA . VAL A 1 90 ? -8.162 7.294 7.534 1.00 98.06 90 VAL A CA 1
ATOM 728 C C . VAL A 1 90 ? -7.893 6.961 9.001 1.00 98.06 90 VAL A C 1
ATOM 730 O O . VAL A 1 90 ? -7.464 5.843 9.311 1.00 98.06 90 VAL A O 1
ATOM 733 N N . ASP A 1 91 ? -8.135 7.924 9.892 1.00 97.38 91 ASP A N 1
ATOM 734 C CA . ASP A 1 91 ? -7.802 7.866 11.324 1.00 97.38 91 ASP A CA 1
ATOM 735 C C . ASP A 1 91 ? -6.358 7.371 11.543 1.00 97.38 91 ASP A C 1
ATOM 737 O O . ASP A 1 91 ? -6.087 6.315 12.138 1.00 97.38 91 ASP A O 1
ATOM 741 N N . VAL A 1 92 ? -5.409 8.095 10.946 1.00 97.81 92 VAL A N 1
ATOM 742 C CA . VAL A 1 92 ? -3.985 7.763 10.949 1.00 97.81 92 VAL A CA 1
ATOM 743 C C . VAL A 1 92 ? -3.397 7.992 12.335 1.00 97.81 92 VAL A C 1
ATOM 745 O O . VAL A 1 92 ? -3.338 9.102 12.851 1.00 97.81 92 VAL A O 1
ATOM 748 N N . ARG A 1 93 ? -2.872 6.914 12.916 1.00 95.81 93 ARG A N 1
ATOM 749 C CA . ARG A 1 93 ? -2.304 6.886 14.273 1.00 95.81 93 ARG A CA 1
ATOM 750 C C . ARG A 1 93 ? -0.803 7.108 14.280 1.00 95.81 93 ARG A C 1
ATOM 752 O O . ARG A 1 93 ? -0.261 7.656 15.235 1.00 95.81 93 ARG A O 1
ATOM 759 N N . SER A 1 94 ? -0.110 6.620 13.254 1.00 95.81 94 SER A N 1
ATOM 760 C CA . SER A 1 94 ? 1.323 6.851 13.104 1.00 95.81 94 SER A CA 1
ATOM 761 C C . SER A 1 94 ? 1.785 6.670 11.666 1.00 95.81 94 SER A C 1
ATOM 763 O O . SER A 1 94 ? 1.251 5.851 10.912 1.00 95.81 94 SER A O 1
ATOM 765 N N . ILE A 1 95 ? 2.834 7.415 11.331 1.00 96.31 95 ILE A N 1
ATOM 766 C CA . ILE A 1 95 ? 3.586 7.306 10.087 1.00 96.31 95 ILE A CA 1
ATOM 767 C C . ILE A 1 95 ? 5.059 7.205 10.476 1.00 96.31 95 ILE A C 1
ATOM 769 O O . ILE A 1 95 ? 5.583 8.069 11.177 1.00 96.31 95 ILE A O 1
ATOM 773 N N . GLU A 1 96 ? 5.728 6.152 10.025 1.00 97.31 96 GLU A N 1
ATOM 774 C CA . GLU A 1 96 ? 7.162 5.956 10.216 1.00 97.31 96 GLU A CA 1
ATOM 775 C C . GLU A 1 96 ? 7.814 5.857 8.838 1.00 97.31 96 GLU A C 1
ATOM 777 O O . GLU A 1 96 ? 7.473 4.981 8.044 1.00 97.31 96 GLU A O 1
ATOM 782 N N . VAL A 1 97 ? 8.748 6.761 8.547 1.00 96.12 97 VAL A N 1
ATOM 783 C CA . VAL A 1 97 ? 9.517 6.759 7.299 1.00 96.12 97 VAL A CA 1
ATOM 784 C C . VAL A 1 97 ? 10.986 6.606 7.652 1.00 96.12 97 VAL A C 1
ATOM 786 O O . VAL A 1 97 ? 11.542 7.421 8.389 1.00 96.12 97 VAL A O 1
ATOM 789 N N . GLN A 1 98 ? 11.621 5.563 7.128 1.00 95.56 98 GLN A N 1
ATOM 790 C CA . GLN A 1 98 ? 13.045 5.311 7.321 1.00 95.56 98 GLN A CA 1
ATOM 791 C C . GLN A 1 98 ? 13.707 5.199 5.958 1.00 95.56 98 GLN A C 1
ATOM 793 O O . GLN A 1 98 ? 13.386 4.308 5.183 1.00 95.56 98 GLN A O 1
ATOM 798 N N . MET A 1 99 ? 14.641 6.098 5.660 1.00 92.81 99 MET A N 1
ATOM 799 C CA . MET A 1 99 ? 15.379 6.090 4.398 1.00 92.81 99 MET A CA 1
ATOM 800 C C . MET A 1 99 ? 16.863 5.897 4.671 1.00 92.81 99 MET A C 1
ATOM 802 O O . MET A 1 99 ? 17.420 6.519 5.577 1.00 92.81 99 MET A O 1
ATOM 806 N N . GLU A 1 100 ? 17.517 5.080 3.853 1.00 91.69 100 GLU A N 1
ATOM 807 C CA . GLU A 1 100 ? 18.970 5.006 3.846 1.00 91.69 100 GLU A CA 1
ATOM 808 C C . GLU A 1 100 ? 19.569 6.366 3.446 1.00 91.69 100 GLU A C 1
ATOM 810 O O . GLU A 1 100 ? 19.010 7.068 2.580 1.00 91.69 100 GLU A O 1
ATOM 815 N N . PRO A 1 101 ? 20.720 6.743 4.037 1.00 88.12 101 PRO A N 1
ATOM 816 C CA . PRO A 1 101 ? 21.459 7.920 3.617 1.00 88.12 101 PRO A CA 1
ATOM 817 C C . PRO A 1 101 ? 21.770 7.860 2.115 1.00 88.12 101 PRO A C 1
ATOM 819 O O . PRO A 1 101 ? 22.100 6.790 1.597 1.00 88.12 101 PRO A O 1
ATOM 822 N N . PRO A 1 102 ? 21.710 8.991 1.394 1.00 84.94 102 PRO A N 1
ATOM 823 C CA . PRO A 1 102 ? 22.116 9.023 -0.003 1.00 84.94 102 PRO A CA 1
ATOM 824 C C . PRO A 1 102 ? 23.575 8.571 -0.151 1.00 84.94 102 PRO A C 1
ATOM 826 O O . PRO A 1 102 ? 24.472 9.160 0.448 1.00 84.94 102 PRO A O 1
ATOM 829 N N . SER A 1 103 ? 23.822 7.552 -0.974 1.00 82.06 103 SER A N 1
ATOM 830 C CA . SER A 1 103 ? 25.171 7.056 -1.288 1.00 82.06 103 SER A CA 1
ATOM 831 C C . SER A 1 103 ? 25.614 7.422 -2.714 1.00 82.06 103 SER A C 1
ATOM 833 O O . SER A 1 103 ? 26.411 6.711 -3.321 1.00 82.06 103 SER A O 1
ATOM 835 N N . GLY A 1 104 ? 25.043 8.492 -3.277 1.00 85.75 104 GLY A N 1
ATOM 836 C CA . GLY A 1 104 ? 25.199 8.899 -4.676 1.00 85.75 104 GLY A CA 1
ATOM 837 C C . GLY A 1 104 ? 23.853 9.147 -5.359 1.00 85.75 104 GLY A C 1
ATOM 838 O O . GLY A 1 104 ? 22.813 9.224 -4.704 1.00 85.75 104 GLY A O 1
ATOM 839 N N . PHE A 1 105 ? 23.877 9.280 -6.686 1.00 85.00 105 PHE A N 1
ATOM 840 C CA . PHE A 1 105 ? 22.663 9.394 -7.490 1.00 85.00 105 PHE A CA 1
ATOM 841 C C . PHE A 1 105 ? 22.012 8.015 -7.654 1.00 85.00 105 PHE A C 1
ATOM 843 O O . PHE A 1 105 ? 22.581 7.124 -8.280 1.00 85.00 105 PHE A O 1
ATOM 850 N N . ASP A 1 106 ? 20.821 7.849 -7.080 1.00 85.06 106 ASP A N 1
ATOM 851 C CA . ASP A 1 106 ? 20.009 6.635 -7.178 1.00 85.06 106 ASP A CA 1
ATOM 852 C C . ASP A 1 106 ? 18.569 7.032 -7.540 1.00 85.06 106 ASP A C 1
ATOM 854 O O . ASP A 1 106 ? 17.777 7.347 -6.644 1.00 85.06 106 ASP A O 1
ATOM 858 N N . PRO A 1 107 ? 18.216 7.053 -8.839 1.00 84.12 107 PRO A N 1
ATOM 859 C CA . PRO A 1 107 ? 16.878 7.444 -9.276 1.00 84.12 107 PRO A CA 1
ATOM 860 C C . PRO A 1 107 ? 15.810 6.440 -8.825 1.00 84.12 107 PRO A C 1
ATOM 862 O O . PRO A 1 107 ? 14.632 6.771 -8.797 1.00 84.12 107 PRO A O 1
ATOM 865 N N . MET A 1 108 ? 16.213 5.228 -8.426 1.00 87.75 108 MET A N 1
ATOM 866 C CA . MET A 1 108 ? 15.299 4.163 -8.038 1.00 87.75 108 MET A CA 1
ATOM 867 C C . MET A 1 108 ? 15.044 4.094 -6.530 1.00 87.75 108 MET A C 1
ATOM 869 O O . MET A 1 108 ? 14.339 3.199 -6.069 1.00 87.75 108 MET A O 1
ATOM 873 N N . ARG A 1 109 ? 15.613 5.004 -5.729 1.00 90.25 109 ARG A N 1
ATOM 874 C CA . ARG A 1 109 ? 15.593 4.907 -4.258 1.00 90.25 109 ARG A CA 1
ATOM 875 C C . ARG A 1 109 ? 14.188 4.842 -3.639 1.00 90.25 109 ARG A C 1
ATOM 877 O O . ARG A 1 109 ? 14.033 4.277 -2.559 1.00 90.25 109 ARG A O 1
ATOM 884 N N . PHE A 1 110 ? 13.192 5.395 -4.332 1.00 93.88 110 PHE A N 1
ATOM 885 C CA . PHE A 1 110 ? 11.785 5.441 -3.920 1.00 93.88 110 PHE A CA 1
ATOM 886 C C . PHE A 1 110 ? 10.905 4.378 -4.593 1.00 93.88 110 PHE A C 1
ATOM 888 O O . PHE A 1 110 ? 9.693 4.377 -4.389 1.00 93.88 110 PHE A O 1
ATOM 895 N N . HIS A 1 111 ? 11.485 3.478 -5.394 1.00 94.50 111 HIS A N 1
ATOM 896 C CA . HIS A 1 111 ? 10.727 2.380 -5.986 1.00 94.50 111 HIS A CA 1
ATOM 897 C C . HIS A 1 111 ? 10.262 1.417 -4.900 1.00 94.50 111 HIS A C 1
ATOM 899 O O . HIS A 1 111 ? 11.058 0.994 -4.058 1.00 94.50 111 HIS A O 1
ATOM 905 N N . VAL A 1 112 ? 8.994 1.033 -4.970 1.00 96.00 112 VAL A N 1
ATOM 906 C CA . VAL A 1 112 ? 8.406 -0.014 -4.144 1.00 96.00 112 VAL A CA 1
ATOM 907 C C . VAL A 1 112 ? 8.972 -1.359 -4.583 1.00 96.00 112 VAL A C 1
ATOM 909 O O . VAL A 1 112 ? 8.911 -1.735 -5.753 1.00 96.00 112 VAL A O 1
ATOM 912 N N . LEU A 1 113 ? 9.525 -2.097 -3.629 1.00 95.31 113 LEU A N 1
ATOM 913 C CA . LEU A 1 113 ? 9.925 -3.483 -3.809 1.00 95.31 113 LEU A CA 1
ATOM 914 C C . LEU A 1 113 ? 8.705 -4.387 -3.644 1.00 95.31 113 LEU A C 1
ATOM 916 O O . LEU A 1 113 ? 8.293 -5.037 -4.597 1.00 95.31 113 LEU A O 1
ATOM 920 N N . LEU A 1 114 ? 8.114 -4.377 -2.450 1.00 96.81 114 LEU A N 1
ATOM 921 C CA . LEU A 1 114 ? 6.821 -4.974 -2.112 1.00 96.81 114 LEU A CA 1
ATOM 922 C C . LEU A 1 114 ? 6.233 -4.219 -0.921 1.00 96.81 114 LEU A C 1
ATOM 924 O O . LEU A 1 114 ? 6.894 -3.379 -0.306 1.00 96.81 114 LEU A O 1
ATOM 928 N N . ASP A 1 115 ? 5.011 -4.569 -0.557 1.00 98.00 115 ASP A N 1
ATOM 929 C CA . ASP A 1 115 ? 4.354 -4.112 0.653 1.00 98.00 115 ASP A CA 1
ATOM 930 C C . ASP A 1 115 ? 3.721 -5.280 1.427 1.00 98.00 115 ASP A C 1
ATOM 932 O O . ASP A 1 115 ? 3.660 -6.414 0.953 1.00 98.00 115 ASP A O 1
ATOM 936 N N . GLU A 1 116 ? 3.266 -5.009 2.646 1.00 9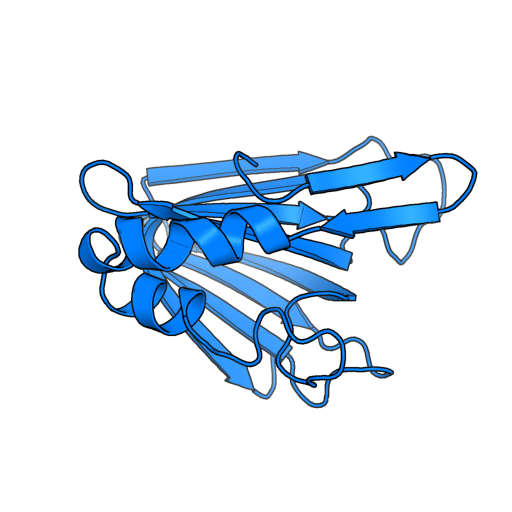8.44 116 GLU A N 1
ATOM 937 C CA . GLU A 1 116 ? 2.600 -5.957 3.531 1.00 98.44 116 GLU A CA 1
ATOM 938 C C . GLU A 1 116 ? 1.511 -5.242 4.339 1.00 98.44 116 GLU A C 1
ATOM 940 O O . GLU A 1 116 ? 1.767 -4.206 4.955 1.00 98.44 116 GLU A O 1
ATOM 945 N N . ILE A 1 117 ? 0.307 -5.820 4.377 1.00 98.56 117 ILE A N 1
ATOM 946 C CA . ILE A 1 117 ? -0.812 -5.323 5.190 1.00 98.56 117 ILE A CA 1
ATOM 947 C C . ILE A 1 117 ? -1.160 -6.367 6.238 1.00 98.56 117 ILE A C 1
ATOM 949 O O . ILE A 1 117 ? -1.487 -7.505 5.893 1.00 98.56 117 ILE A O 1
ATOM 953 N N . LEU A 1 118 ? -1.113 -5.968 7.507 1.00 98.56 118 LEU A N 1
ATOM 954 C CA . LEU A 1 118 ? -1.475 -6.802 8.649 1.00 98.56 118 LEU A CA 1
ATOM 955 C C . LEU A 1 118 ? -2.601 -6.148 9.454 1.00 98.56 118 LEU A C 1
ATOM 957 O O . LEU A 1 118 ? -2.570 -4.929 9.650 1.00 98.56 118 LEU A O 1
ATOM 961 N N . PRO A 1 119 ? -3.551 -6.933 9.990 1.00 98.25 119 PRO A N 1
ATOM 962 C CA . PRO A 1 119 ? -4.511 -6.408 10.947 1.00 98.25 119 PRO A CA 1
ATOM 963 C C . PRO A 1 119 ? -3.805 -6.027 12.253 1.00 98.25 119 PRO A C 1
ATOM 965 O O . PRO A 1 119 ? -2.874 -6.703 12.706 1.00 98.25 119 PRO A O 1
ATOM 968 N N . THR A 1 120 ? -4.282 -4.964 12.885 1.00 96.56 120 THR A N 1
ATOM 969 C CA . THR A 1 120 ? -3.916 -4.565 14.248 1.00 96.56 120 THR A CA 1
ATOM 970 C C . THR A 1 120 ? -5.166 -4.440 15.105 1.00 96.56 120 THR A C 1
ATOM 972 O O . THR A 1 120 ? -6.287 -4.507 14.604 1.00 96.56 120 THR A O 1
ATOM 975 N N . GLU A 1 121 ? -4.993 -4.218 16.406 1.00 93.12 121 GLU A N 1
ATOM 976 C CA . GLU A 1 121 ? -6.107 -3.780 17.242 1.00 93.12 121 GLU A CA 1
ATOM 977 C C . GLU A 1 121 ? -6.680 -2.471 16.670 1.00 93.12 121 GLU A C 1
ATOM 979 O O . GLU A 1 121 ? -5.955 -1.491 16.483 1.00 93.12 121 GLU A O 1
ATOM 984 N N . GLY A 1 122 ? -7.957 -2.502 16.282 1.00 89.75 122 GLY A N 1
ATOM 985 C CA . GLY A 1 122 ? -8.681 -1.351 15.746 1.00 89.75 122 GLY A CA 1
ATOM 986 C C . GLY A 1 122 ? -8.286 -0.881 14.340 1.00 89.75 122 GLY A C 1
ATOM 987 O O . GLY A 1 122 ? -8.589 0.263 14.014 1.00 89.75 122 GLY A O 1
ATOM 988 N N . GLY A 1 123 ? -7.580 -1.662 13.515 1.00 97.62 123 GLY A N 1
ATOM 989 C CA . GLY A 1 123 ? -7.300 -1.237 12.136 1.00 97.62 123 GLY A CA 1
ATOM 990 C C . GLY A 1 123 ? -6.205 -2.026 11.433 1.00 97.62 123 GLY A C 1
ATOM 991 O O . GLY A 1 123 ? -6.165 -3.256 11.510 1.00 97.62 123 GLY A O 1
ATOM 992 N N . VAL A 1 124 ? -5.309 -1.310 10.750 1.00 98.56 124 VAL A N 1
ATOM 993 C CA . VAL A 1 124 ? -4.240 -1.905 9.945 1.00 98.56 124 VAL A CA 1
ATOM 994 C C . VAL A 1 124 ? -2.868 -1.330 10.227 1.00 98.56 124 VAL A C 1
ATOM 996 O O . VAL A 1 124 ? -2.700 -0.166 10.592 1.00 98.56 124 VAL A O 1
ATOM 999 N N . ARG A 1 125 ? -1.866 -2.165 9.963 1.00 98.62 125 ARG A N 1
ATOM 1000 C CA . ARG A 1 125 ? -0.486 -1.758 9.737 1.00 98.62 125 ARG A CA 1
ATOM 1001 C C . ARG A 1 125 ? -0.124 -2.088 8.296 1.00 98.62 125 ARG A C 1
ATOM 1003 O O . ARG A 1 125 ? -0.081 -3.263 7.934 1.00 98.62 125 ARG A O 1
ATOM 1010 N N . HIS A 1 126 ? 0.178 -1.061 7.515 1.00 98.69 126 HIS A N 1
ATOM 1011 C CA . HIS A 1 126 ? 0.641 -1.183 6.138 1.00 98.69 126 HIS A CA 1
ATOM 1012 C C . HIS A 1 126 ? 2.109 -0.786 6.074 1.00 98.69 126 HIS A C 1
ATOM 1014 O O . HIS A 1 126 ? 2.473 0.316 6.471 1.00 98.69 126 HIS A O 1
ATOM 1020 N N . GLU A 1 127 ? 2.961 -1.697 5.628 1.00 98.69 127 GLU A N 1
ATOM 1021 C CA . GLU A 1 127 ? 4.390 -1.460 5.459 1.00 98.69 127 GLU A CA 1
ATOM 1022 C C . GLU A 1 127 ? 4.774 -1.599 3.990 1.00 98.69 127 GLU A C 1
ATOM 1024 O O . GLU A 1 127 ? 4.553 -2.650 3.401 1.00 98.69 127 GLU A O 1
ATOM 1029 N N . TYR A 1 128 ? 5.392 -0.567 3.425 1.00 98.38 128 TYR A N 1
ATOM 1030 C CA . TYR A 1 128 ? 6.055 -0.601 2.127 1.00 98.38 128 TYR A CA 1
ATOM 1031 C C . TYR A 1 128 ? 7.553 -0.753 2.331 1.00 98.38 128 TYR A C 1
ATOM 1033 O O . TYR A 1 128 ? 8.165 -0.023 3.114 1.00 98.38 128 TYR A O 1
ATOM 1041 N N . GLY A 1 129 ? 8.151 -1.669 1.584 1.00 97.00 129 GLY A N 1
ATOM 1042 C CA . GLY A 1 129 ? 9.588 -1.748 1.413 1.00 97.00 129 GLY A CA 1
ATOM 1043 C C . GLY A 1 129 ? 9.956 -1.020 0.138 1.00 97.00 129 GLY A C 1
ATOM 1044 O O . GLY A 1 129 ? 9.504 -1.393 -0.942 1.00 97.00 129 GLY A O 1
ATOM 1045 N N . LEU A 1 130 ? 10.765 0.019 0.268 1.00 95.00 130 LEU A N 1
ATOM 1046 C CA . LEU A 1 130 ? 11.329 0.762 -0.846 1.00 95.00 130 LEU A CA 1
ATOM 1047 C C . LEU A 1 130 ? 12.744 0.256 -1.123 1.00 95.00 130 LEU A C 1
ATOM 1049 O O . LEU A 1 130 ? 13.384 -0.350 -0.263 1.00 95.00 130 LEU A O 1
ATOM 1053 N N . ARG A 1 131 ? 13.281 0.558 -2.306 1.00 92.12 131 ARG A N 1
ATOM 1054 C CA . ARG A 1 131 ? 14.654 0.179 -2.673 1.00 92.12 131 ARG A CA 1
ATOM 1055 C C . ARG A 1 131 ? 15.699 0.633 -1.648 1.00 92.12 131 ARG A C 1
ATOM 1057 O O . ARG A 1 131 ? 16.697 -0.054 -1.462 1.00 92.12 131 ARG A O 1
ATOM 1064 N N . ARG A 1 132 ? 15.489 1.798 -1.028 1.00 92.50 132 ARG A N 1
ATOM 1065 C CA . ARG A 1 132 ? 16.406 2.423 -0.060 1.00 92.50 132 ARG A CA 1
ATOM 1066 C C . ARG A 1 132 ? 15.688 2.882 1.206 1.00 92.50 132 ARG A C 1
ATOM 1068 O O . ARG A 1 132 ? 16.018 3.938 1.747 1.00 92.50 132 ARG A O 1
ATOM 1075 N N . GLY A 1 133 ? 14.667 2.155 1.648 1.00 94.06 133 GLY A N 1
ATOM 1076 C CA . GLY A 1 133 ? 13.939 2.547 2.847 1.00 94.06 133 GLY A CA 1
ATOM 1077 C C . GLY A 1 133 ? 12.646 1.791 3.083 1.00 94.06 133 GLY A C 1
ATOM 1078 O O . GLY A 1 133 ? 12.343 0.805 2.418 1.00 94.06 133 GLY A O 1
ATOM 1079 N N . THR A 1 134 ? 11.875 2.277 4.040 1.00 97.19 134 THR A N 1
ATOM 1080 C CA . THR A 1 134 ? 10.578 1.736 4.425 1.00 97.19 134 THR A CA 1
ATOM 1081 C C . THR A 1 134 ? 9.615 2.863 4.775 1.00 97.19 134 THR A C 1
ATOM 1083 O O . THR A 1 134 ? 10.011 3.926 5.262 1.00 97.19 134 THR A O 1
ATOM 1086 N N . VAL A 1 135 ? 8.331 2.614 4.529 1.00 98.19 135 VAL A N 1
ATOM 1087 C CA . VAL A 1 135 ? 7.224 3.450 5.006 1.00 98.19 135 VAL A CA 1
ATOM 1088 C C . VAL A 1 135 ? 6.256 2.547 5.749 1.00 98.19 135 VAL A C 1
ATOM 1090 O O . VAL A 1 135 ? 5.800 1.552 5.194 1.00 98.19 135 VAL A O 1
ATOM 1093 N N . VAL A 1 136 ? 5.932 2.878 6.994 1.00 98.56 136 VAL A N 1
ATOM 1094 C CA . VAL A 1 136 ? 4.953 2.156 7.810 1.00 98.56 136 VAL A CA 1
ATOM 1095 C C . VAL A 1 136 ? 3.846 3.117 8.206 1.00 98.56 136 VAL A C 1
ATOM 1097 O O . VAL A 1 136 ? 4.113 4.161 8.797 1.00 98.56 136 VAL A O 1
ATOM 1100 N N . ILE A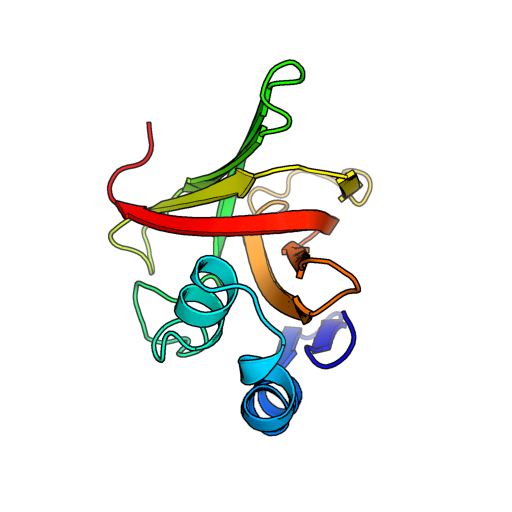 1 137 ? 2.602 2.748 7.919 1.00 98.44 137 ILE A N 1
ATOM 1101 C CA . ILE A 1 137 ? 1.413 3.508 8.304 1.00 98.44 137 ILE A CA 1
ATOM 1102 C C . ILE A 1 137 ? 0.533 2.639 9.195 1.00 98.44 137 ILE A C 1
ATOM 1104 O O . ILE A 1 137 ? 0.285 1.465 8.902 1.00 98.44 137 ILE A O 1
ATOM 1108 N N . ARG A 1 138 ? 0.063 3.223 10.299 1.00 98.56 138 ARG A N 1
ATOM 1109 C CA . ARG A 1 138 ? -0.982 2.655 11.154 1.00 98.56 138 ARG A CA 1
ATOM 1110 C C . ARG A 1 138 ? -2.228 3.518 11.042 1.00 98.56 138 ARG A C 1
ATOM 1112 O O . ARG A 1 138 ? -2.159 4.710 11.323 1.00 98.56 138 ARG A O 1
ATOM 1119 N N . ALA A 1 139 ? -3.344 2.912 10.666 1.00 98.50 139 ALA A N 1
ATOM 1120 C CA . ALA A 1 139 ? -4.594 3.612 10.375 1.00 98.50 139 ALA A CA 1
ATOM 1121 C C . ALA A 1 139 ? -5.803 2.747 10.761 1.00 98.50 139 ALA A C 1
ATOM 1123 O O . ALA A 1 139 ? -5.640 1.548 11.021 1.00 98.50 139 ALA A O 1
ATOM 1124 N N . ALA A 1 140 ? -7.001 3.332 10.809 1.00 98.44 140 ALA A N 1
ATOM 1125 C CA . ALA A 1 140 ? -8.231 2.558 10.976 1.00 98.44 140 ALA A CA 1
ATOM 1126 C C . ALA A 1 140 ? -8.564 1.748 9.719 1.00 98.44 140 ALA A C 1
ATOM 1128 O O . ALA A 1 140 ? -8.905 0.578 9.847 1.00 98.44 140 ALA A O 1
ATOM 1129 N N . ASP A 1 141 ? -8.415 2.332 8.529 1.00 98.69 141 ASP A N 1
ATOM 1130 C CA . ASP A 1 141 ? -8.588 1.663 7.233 1.00 98.69 141 ASP A CA 1
ATOM 1131 C C . ASP A 1 141 ? -7.808 2.417 6.133 1.00 98.69 141 ASP A C 1
ATOM 1133 O O . ASP A 1 141 ? -7.146 3.427 6.400 1.00 98.69 141 ASP A O 1
ATOM 1137 N N . LEU A 1 142 ? -7.874 1.924 4.896 1.00 98.75 142 LEU A N 1
ATOM 1138 C CA . LEU A 1 142 ? -7.350 2.578 3.705 1.00 98.75 142 LEU A CA 1
ATOM 1139 C C . LEU A 1 142 ? -8.286 2.428 2.505 1.00 98.75 142 LEU A C 1
ATOM 1141 O O . LEU A 1 142 ? -9.023 1.457 2.385 1.00 98.75 142 LEU A O 1
ATOM 1145 N N . GLU A 1 143 ? -8.173 3.336 1.548 1.00 98.50 143 GLU A N 1
ATOM 1146 C CA . GLU A 1 143 ? -8.723 3.198 0.210 1.00 98.50 143 GLU A CA 1
ATOM 1147 C C . GLU A 1 143 ? -7.600 3.305 -0.823 1.00 98.50 143 GLU A C 1
ATOM 1149 O O . GLU A 1 143 ? -6.887 4.302 -0.880 1.00 98.50 143 GLU A O 1
ATOM 1154 N N . ALA A 1 144 ? -7.467 2.276 -1.658 1.00 98.19 144 ALA A N 1
ATOM 1155 C CA . ALA A 1 144 ? -6.523 2.240 -2.766 1.00 98.19 144 ALA A CA 1
ATOM 1156 C C . ALA A 1 144 ? -7.257 2.441 -4.099 1.00 98.19 144 ALA A C 1
ATOM 1158 O O . ALA A 1 144 ? -8.255 1.764 -4.367 1.00 98.19 144 ALA A O 1
ATOM 1159 N N . ARG A 1 145 ? -6.760 3.356 -4.936 1.00 97.69 145 ARG A N 1
ATOM 1160 C CA . ARG A 1 145 ? -7.304 3.651 -6.267 1.00 97.69 145 ARG A CA 1
ATOM 1161 C C . ARG A 1 145 ? -6.187 3.707 -7.302 1.00 97.69 145 ARG A C 1
ATOM 1163 O O . ARG A 1 145 ? -5.260 4.503 -7.169 1.00 97.69 145 ARG A O 1
ATOM 1170 N N . TRP A 1 146 ? -6.313 2.877 -8.331 1.00 96.81 146 TRP A N 1
ATOM 1171 C CA . TRP A 1 146 ? -5.511 2.973 -9.548 1.00 96.81 146 TRP A CA 1
ATOM 1172 C C . TRP A 1 146 ? -6.094 4.051 -10.465 1.00 96.81 146 TRP A C 1
ATOM 1174 O O . TRP A 1 146 ? -7.319 4.191 -10.546 1.00 96.81 146 TRP A O 1
ATOM 1184 N N . GLY A 1 147 ? -5.230 4.838 -11.100 1.00 95.88 147 GLY A N 1
ATOM 1185 C CA . GLY A 1 147 ? -5.636 5.853 -12.068 1.00 95.88 147 GLY A CA 1
ATOM 1186 C C . GLY A 1 147 ? -4.538 6.866 -12.382 1.00 95.88 147 GLY A C 1
ATOM 1187 O O . GLY A 1 147 ? -3.381 6.719 -11.978 1.00 95.88 147 GLY A O 1
ATOM 1188 N N . THR A 1 148 ? -4.904 7.924 -13.105 1.00 92.19 148 THR A N 1
ATOM 1189 C CA . THR A 1 148 ? -4.026 9.083 -13.299 1.00 92.19 148 THR A CA 1
ATOM 1190 C C . THR A 1 148 ? -3.731 9.730 -11.950 1.00 92.19 148 THR A C 1
ATOM 1192 O O . THR A 1 148 ? -4.650 10.024 -11.187 1.00 92.19 148 THR A O 1
ATOM 1195 N N . VAL A 1 149 ? -2.451 9.961 -11.674 1.00 84.19 149 VAL A N 1
ATOM 1196 C CA . VAL A 1 149 ? -1.986 10.656 -10.472 1.00 84.19 149 VAL A CA 1
ATOM 1197 C C . VAL A 1 149 ? -1.556 12.079 -10.839 1.00 84.19 149 VAL A C 1
ATOM 1199 O O . VAL A 1 149 ? -0.856 12.262 -11.836 1.00 84.19 149 VAL A O 1
ATOM 1202 N N . GLU A 1 150 ? -2.008 13.069 -10.063 1.00 63.25 150 GLU A N 1
ATOM 1203 C CA . GLU A 1 150 ? -1.722 14.510 -10.237 1.00 63.25 150 GLU A CA 1
ATOM 1204 C C . GLU A 1 150 ? -0.734 15.058 -9.182 1.00 63.25 150 GLU A C 1
ATOM 1206 O O . GLU A 1 150 ? -0.909 14.839 -7.959 1.00 63.25 150 GLU A O 1
#

Foldseek 3Di:
DPQWDWDDDPVDTDTDCPRVVVCCVVALVLADDQLSCQSPDPQCPVQQALNHLFFWFFDDWDADPVQRKIKTWTAGPPVRHPWTKIKMFGAWPDKDKFFADDPDDDPQQRGWHHKHWGRDVQHIWIWTDGPGIIIIIDGNHMHMDTHHDD